Protein AF-A0A4Y7S2H7-F1 (afdb_monomer)

Radius of gyration: 13.78 Å; Cα contacts (8 Å, |Δi|>4): 71; chains: 1; bounding box: 34×28×33 Å

Solvent-accessible surface area (backbone atoms only — not comparable to full-atom values): 4237 Å² total; per-residue (Å²): 133,64,88,91,63,66,95,62,55,86,57,34,46,82,45,79,53,99,89,41,83,43,77,43,56,68,84,63,49,55,45,96,90,40,73,47,76,49,77,50,63,57,98,90,45,81,70,38,82,45,78,43,40,71,54,79,79,71,76,77,86,124

Mean predicted aligned error: 7.57 Å

Sequence (62 aa):
MSAGKPHAPEKFDEVIVDGIKVYIFKEAVSVPEGIKISLVGDWWIFHRLQVEGLIYEQPIAG

Secondary structure (DSSP, 8-state):
--TT--SSGGGEEEEEETTEEEEEETT--B-TT--EEEEES-TTS-PEEEEESB--------

pLDDT: mean 80.29, std 13.95, range [41.25, 93.06]

Structure (mmCIF, N/CA/C/O backbone):
data_AF-A0A4Y7S2H7-F1
#
_entry.id   AF-A0A4Y7S2H7-F1
#
loop_
_atom_site.group_PDB
_atom_site.id
_atom_site.type_symbol
_atom_site.label_atom_id
_atom_site.label_alt_id
_atom_site.label_comp_id
_atom_site.label_asym_id
_atom_site.label_entity_id
_atom_site.label_seq_id
_atom_site.pdbx_PDB_ins_code
_atom_site.Cartn_x
_atom_site.Cartn_y
_atom_site.Cartn_z
_atom_site.occupancy
_atom_site.B_iso_or_equiv
_atom_site.auth_seq_id
_atom_site.auth_comp_id
_atom_site.auth_asym_id
_atom_site.auth_atom_id
_atom_site.pdbx_PDB_model_num
ATOM 1 N N . MET A 1 1 ? 11.934 19.784 -1.796 1.00 52.16 1 MET A N 1
ATOM 2 C CA . MET A 1 1 ? 10.832 18.798 -1.735 1.00 52.16 1 MET A CA 1
ATOM 3 C C . MET A 1 1 ? 11.014 17.841 -2.900 1.00 52.16 1 MET A C 1
ATOM 5 O O . MET A 1 1 ? 11.183 18.319 -4.012 1.00 52.16 1 MET A O 1
ATOM 9 N N . SER A 1 2 ? 11.066 16.530 -2.666 1.00 63.44 2 SER A N 1
ATOM 10 C CA . SER A 1 2 ? 11.018 15.545 -3.755 1.00 63.44 2 SER A CA 1
ATOM 11 C C . SER A 1 2 ? 9.563 15.377 -4.183 1.00 63.44 2 SER A C 1
ATOM 13 O O . SER A 1 2 ? 8.705 15.172 -3.322 1.00 63.44 2 SER A O 1
ATOM 15 N N . ALA A 1 3 ? 9.277 15.484 -5.481 1.00 73.50 3 ALA A N 1
ATOM 16 C CA . ALA A 1 3 ? 7.939 15.229 -6.006 1.00 73.50 3 ALA A CA 1
ATOM 17 C C . ALA A 1 3 ? 7.433 13.857 -5.518 1.00 73.50 3 ALA A C 1
ATOM 19 O O . ALA A 1 3 ? 8.184 12.883 -5.522 1.00 73.50 3 ALA A O 1
ATOM 20 N N . GLY A 1 4 ? 6.191 13.801 -5.030 1.00 75.94 4 GLY A N 1
ATOM 21 C CA . GLY A 1 4 ? 5.554 12.567 -4.555 1.00 75.94 4 GLY A CA 1
ATOM 22 C C . GLY A 1 4 ? 5.836 12.158 -3.102 1.00 75.94 4 GLY A C 1
ATOM 23 O O . GLY A 1 4 ? 5.121 11.304 -2.589 1.00 75.94 4 GLY A O 1
ATOM 24 N N . LYS A 1 5 ? 6.802 12.769 -2.396 1.00 86.19 5 LYS A N 1
ATOM 25 C CA . LYS A 1 5 ? 6.976 12.512 -0.954 1.00 86.19 5 LYS A CA 1
ATOM 26 C C . LYS A 1 5 ? 5.994 13.372 -0.143 1.00 86.19 5 LYS A C 1
ATOM 28 O O . LYS A 1 5 ? 6.012 14.595 -0.313 1.00 86.19 5 LYS A O 1
ATOM 33 N N . PRO A 1 6 ? 5.175 12.787 0.749 1.00 85.19 6 PRO A N 1
ATOM 34 C CA . PRO A 1 6 ? 4.265 13.553 1.592 1.00 85.19 6 PRO A CA 1
ATOM 35 C C . PRO A 1 6 ? 5.021 14.493 2.541 1.00 85.19 6 PRO A C 1
ATOM 37 O O . PRO A 1 6 ? 6.155 14.227 2.942 1.00 85.19 6 PRO A O 1
ATOM 40 N N . HIS A 1 7 ? 4.370 15.598 2.914 1.00 86.44 7 HIS A N 1
ATOM 41 C CA . HIS A 1 7 ? 4.936 16.603 3.820 1.00 86.44 7 HIS A CA 1
ATOM 42 C C . HIS A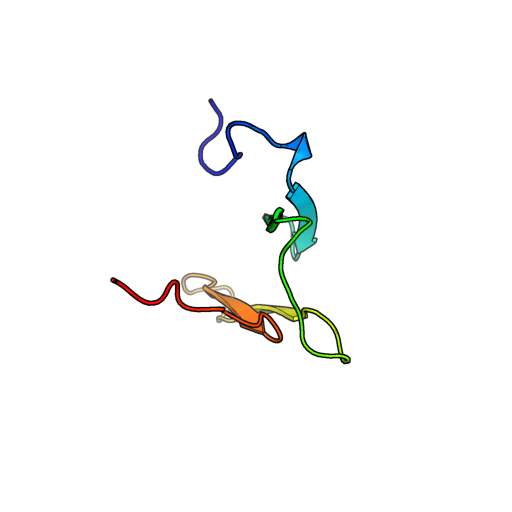 1 7 ? 5.169 16.062 5.243 1.00 86.44 7 HIS A C 1
ATOM 44 O O . HIS A 1 7 ? 6.116 16.479 5.899 1.00 86.44 7 HIS A O 1
ATOM 50 N N . ALA A 1 8 ? 4.338 15.110 5.678 1.00 88.88 8 ALA A N 1
ATOM 51 C CA . ALA A 1 8 ? 4.391 14.449 6.983 1.00 88.88 8 ALA A CA 1
ATOM 52 C C . ALA A 1 8 ? 4.564 12.925 6.797 1.00 88.88 8 ALA A C 1
ATOM 54 O O . ALA A 1 8 ? 3.587 12.184 6.933 1.00 88.88 8 ALA A O 1
ATOM 55 N N . PRO A 1 9 ? 5.755 12.442 6.390 1.00 87.88 9 PRO A N 1
ATOM 56 C CA . PRO A 1 9 ? 5.984 11.034 6.049 1.00 87.88 9 PRO A CA 1
ATOM 57 C C . PRO A 1 9 ? 5.700 10.065 7.203 1.00 87.88 9 PRO A C 1
ATOM 59 O O . PRO A 1 9 ? 5.328 8.927 6.962 1.00 87.88 9 PRO A O 1
ATOM 62 N N . GLU A 1 10 ? 5.802 10.512 8.451 1.00 92.62 10 GLU A N 1
ATOM 63 C CA . GLU A 1 10 ? 5.503 9.735 9.654 1.00 92.62 10 GLU A CA 1
ATOM 64 C C . GLU A 1 10 ? 4.040 9.279 9.771 1.00 92.62 10 GLU A C 1
ATOM 66 O O . GLU A 1 10 ? 3.761 8.316 10.491 1.00 92.62 10 GLU A O 1
ATOM 71 N N . LYS A 1 11 ? 3.114 9.932 9.055 1.00 92.56 11 LYS A N 1
ATOM 72 C CA . LYS A 1 11 ? 1.689 9.556 8.994 1.00 92.56 11 LYS A CA 1
ATOM 73 C C . LYS A 1 11 ? 1.395 8.450 7.980 1.00 92.56 11 LYS A C 1
ATOM 75 O O . LYS A 1 11 ? 0.251 8.012 7.870 1.00 92.56 11 LYS A O 1
ATOM 80 N N . PHE A 1 12 ? 2.410 8.021 7.238 1.00 92.62 12 PHE A N 1
ATOM 81 C CA . PHE A 1 12 ? 2.282 7.044 6.173 1.00 92.62 1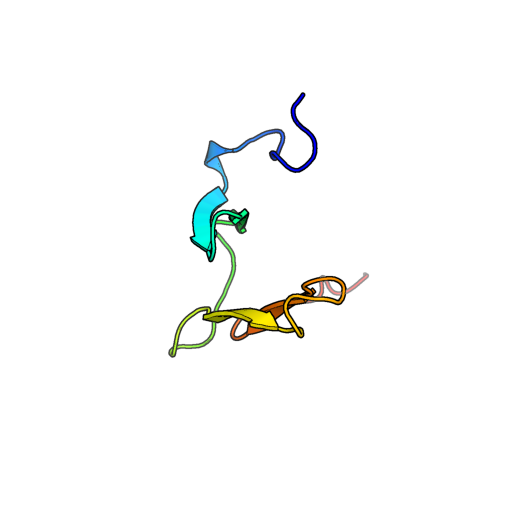2 PHE A CA 1
ATOM 82 C C . PHE A 1 12 ? 3.187 5.848 6.439 1.00 92.62 12 PHE A C 1
ATOM 84 O O . PHE A 1 12 ? 4.269 5.984 7.012 1.00 92.62 12 PHE A O 1
ATOM 91 N N . ASP A 1 13 ? 2.749 4.688 5.978 1.00 90.50 13 ASP A N 1
ATOM 92 C CA . ASP A 1 13 ? 3.612 3.540 5.769 1.00 90.50 13 ASP A CA 1
ATOM 93 C C . ASP A 1 13 ? 4.199 3.624 4.355 1.00 90.50 13 ASP A C 1
ATOM 95 O O . ASP A 1 13 ? 3.482 3.864 3.377 1.00 90.50 13 ASP A O 1
ATOM 99 N N . GLU A 1 14 ? 5.524 3.487 4.252 1.00 91.44 14 GLU A N 1
ATOM 100 C CA . GLU A 1 14 ? 6.236 3.438 2.972 1.00 91.44 14 GLU A CA 1
ATOM 101 C C . GLU A 1 14 ? 6.334 1.981 2.511 1.00 91.44 14 GLU A C 1
ATOM 103 O O . GLU A 1 14 ? 6.886 1.131 3.208 1.00 91.44 14 GLU A O 1
ATOM 108 N N . VAL A 1 15 ? 5.832 1.709 1.310 1.00 89.00 15 VAL A N 1
ATOM 109 C CA . VAL A 1 15 ? 5.911 0.406 0.645 1.00 89.00 15 VAL A CA 1
ATOM 110 C C . VAL A 1 15 ? 6.661 0.581 -0.670 1.00 89.00 15 VAL A C 1
ATOM 112 O O . VAL A 1 15 ? 6.446 1.556 -1.389 1.00 89.00 15 VAL A O 1
ATOM 115 N N . ILE A 1 16 ? 7.553 -0.355 -0.997 1.00 88.56 16 ILE A N 1
ATOM 116 C CA . ILE A 1 16 ? 8.275 -0.361 -2.275 1.00 88.56 16 ILE A CA 1
ATOM 117 C C . ILE A 1 16 ? 7.664 -1.435 -3.170 1.00 88.56 16 ILE A C 1
ATOM 119 O O . ILE A 1 16 ? 7.657 -2.608 -2.804 1.00 88.56 16 ILE A O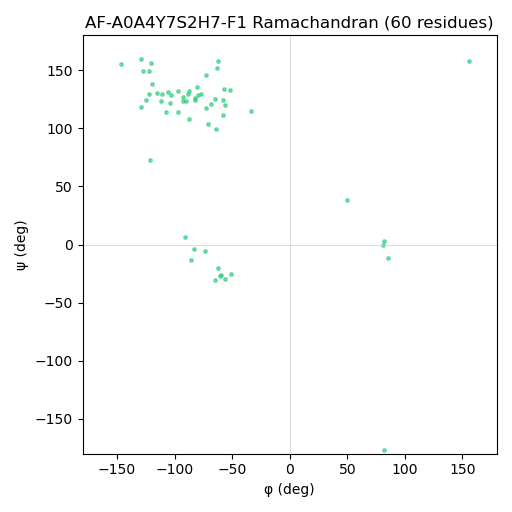 1
ATOM 123 N N . VAL A 1 17 ? 7.186 -1.033 -4.347 1.00 86.31 17 VAL A N 1
ATOM 124 C CA . VAL A 1 17 ? 6.593 -1.924 -5.354 1.00 86.31 17 VAL A CA 1
ATOM 125 C C . VAL A 1 17 ? 7.258 -1.644 -6.688 1.00 86.31 17 VAL A C 1
ATOM 127 O O . VAL A 1 17 ? 7.209 -0.514 -7.166 1.00 86.31 17 VAL A O 1
ATOM 130 N N . ASP A 1 18 ? 7.932 -2.646 -7.252 1.00 81.81 18 ASP A N 1
ATOM 131 C CA . ASP A 1 18 ? 8.634 -2.548 -8.540 1.00 81.81 18 ASP A CA 1
ATOM 132 C C . ASP A 1 18 ? 9.556 -1.312 -8.649 1.00 81.81 18 ASP A C 1
ATOM 134 O O . ASP A 1 18 ? 9.651 -0.648 -9.678 1.00 81.81 18 ASP A O 1
ATOM 138 N N . GLY A 1 19 ? 10.231 -0.968 -7.545 1.00 83.56 19 GLY A N 1
ATOM 139 C CA . GLY A 1 19 ? 11.133 0.188 -7.460 1.00 83.56 19 GLY A CA 1
ATOM 140 C C . GLY A 1 19 ? 10.445 1.542 -7.234 1.00 83.56 19 GLY A C 1
ATOM 141 O O . GLY A 1 19 ? 11.132 2.554 -7.091 1.00 83.56 19 GLY A O 1
ATOM 142 N N . ILE A 1 20 ? 9.113 1.579 -7.142 1.00 84.56 20 ILE A N 1
ATOM 143 C CA . ILE A 1 20 ? 8.321 2.775 -6.845 1.00 84.56 20 ILE A CA 1
ATOM 144 C C . ILE A 1 20 ? 7.984 2.816 -5.356 1.00 84.56 20 ILE A C 1
ATOM 146 O O . ILE A 1 20 ? 7.520 1.835 -4.775 1.00 84.56 20 ILE A O 1
ATOM 150 N N . LYS A 1 21 ? 8.198 3.979 -4.734 1.00 88.94 21 LYS A N 1
ATOM 151 C CA . LYS A 1 21 ? 7.776 4.244 -3.356 1.00 88.94 21 LYS A CA 1
ATOM 152 C C . LYS A 1 21 ? 6.309 4.647 -3.332 1.00 88.94 21 LYS A C 1
ATOM 154 O O . LYS A 1 21 ? 5.928 5.630 -3.965 1.00 88.94 21 LYS A O 1
ATOM 159 N N . VAL A 1 22 ? 5.517 3.922 -2.558 1.00 88.38 22 VAL A N 1
ATOM 160 C CA . VAL A 1 22 ? 4.102 4.189 -2.319 1.00 88.38 22 VAL A CA 1
ATOM 161 C C . VAL A 1 22 ? 3.920 4.530 -0.847 1.00 88.38 22 VAL A C 1
ATOM 163 O O . VAL A 1 22 ? 4.408 3.817 0.025 1.00 88.38 22 VAL A O 1
ATOM 166 N N . TYR A 1 23 ? 3.229 5.634 -0.577 1.00 90.75 23 TYR A N 1
ATOM 167 C CA . TYR A 1 23 ? 2.921 6.093 0.774 1.00 90.75 23 TYR A CA 1
ATOM 168 C C . TYR A 1 23 ? 1.437 5.865 1.053 1.00 90.75 23 TYR A C 1
ATOM 170 O O . TYR A 1 23 ? 0.588 6.492 0.419 1.00 90.75 23 TYR A O 1
ATOM 178 N N . ILE A 1 24 ? 1.128 4.980 1.998 1.00 88.81 24 ILE A N 1
ATOM 179 C CA . ILE A 1 24 ? -0.244 4.660 2.411 1.00 88.81 24 ILE A CA 1
ATOM 180 C C . ILE A 1 24 ? -0.487 5.303 3.769 1.00 88.81 24 ILE A C 1
ATOM 182 O O . ILE A 1 24 ? 0.349 5.175 4.655 1.00 88.81 24 ILE A O 1
ATOM 186 N N . PHE A 1 25 ? -1.599 6.013 3.952 1.00 89.62 25 PHE A N 1
ATOM 187 C CA . PHE A 1 25 ? -1.947 6.547 5.271 1.00 89.62 25 PHE A CA 1
ATOM 188 C C . PHE A 1 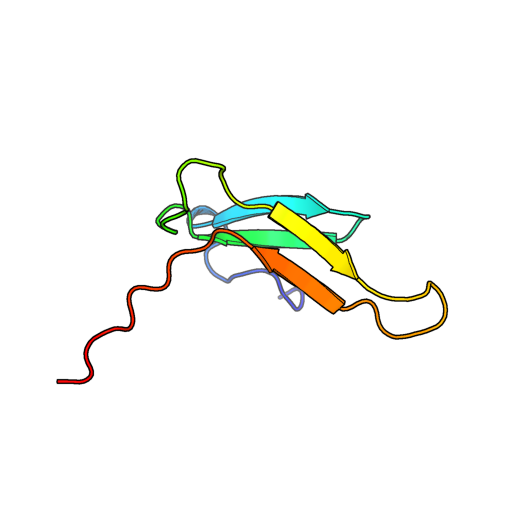25 ? -2.040 5.410 6.294 1.00 89.62 25 PHE A C 1
ATOM 190 O O . PHE A 1 25 ? -2.705 4.413 6.037 1.00 89.62 25 PHE A O 1
ATOM 197 N N . LYS A 1 26 ? -1.434 5.586 7.472 1.00 89.31 26 LYS A N 1
ATOM 198 C CA . LYS A 1 26 ? -1.487 4.587 8.556 1.00 89.31 26 LYS A CA 1
ATOM 199 C C . LYS A 1 26 ? -2.903 4.297 9.051 1.00 89.31 26 LYS A C 1
ATOM 201 O O . LYS A 1 26 ? -3.184 3.218 9.551 1.00 89.31 26 LYS A O 1
ATOM 206 N N . GLU A 1 27 ? -3.787 5.277 8.914 1.00 88.88 27 GLU A N 1
ATOM 207 C CA . GLU A 1 27 ? -5.201 5.180 9.287 1.00 88.88 27 GLU A CA 1
ATOM 208 C C . GLU A 1 27 ? -6.079 4.706 8.115 1.00 88.88 27 GLU A C 1
ATOM 210 O O . GLU A 1 27 ? -7.303 4.714 8.218 1.00 88.88 27 GLU A O 1
ATOM 215 N N . ALA A 1 28 ? -5.483 4.312 6.982 1.00 86.44 28 ALA A N 1
ATOM 216 C CA . ALA A 1 28 ? -6.240 3.798 5.851 1.00 86.44 28 ALA A CA 1
ATOM 217 C C . ALA A 1 28 ? -6.918 2.475 6.223 1.00 86.44 28 ALA A C 1
ATOM 219 O O . ALA A 1 28 ? -6.272 1.507 6.628 1.00 86.44 28 ALA A O 1
ATOM 220 N N . VAL A 1 29 ? -8.235 2.426 6.038 1.00 89.38 29 VAL A N 1
ATOM 221 C CA . VAL A 1 29 ? -9.013 1.209 6.247 1.00 89.38 29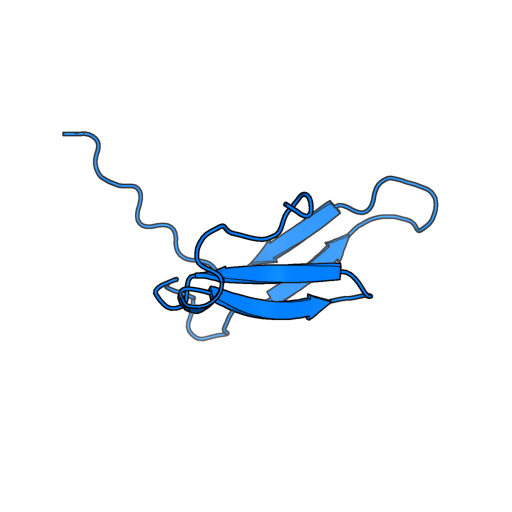 VAL A CA 1
ATOM 222 C C . VAL A 1 29 ? -8.868 0.318 5.019 1.00 89.38 29 VAL A C 1
ATOM 224 O O . VAL A 1 29 ? -8.944 0.782 3.878 1.00 89.38 29 VAL A O 1
ATOM 227 N N . SER A 1 30 ? -8.658 -0.975 5.249 1.00 89.19 30 SER A N 1
ATOM 228 C CA . SER A 1 30 ? -8.563 -1.970 4.187 1.00 89.19 30 SER A CA 1
ATOM 229 C C . SE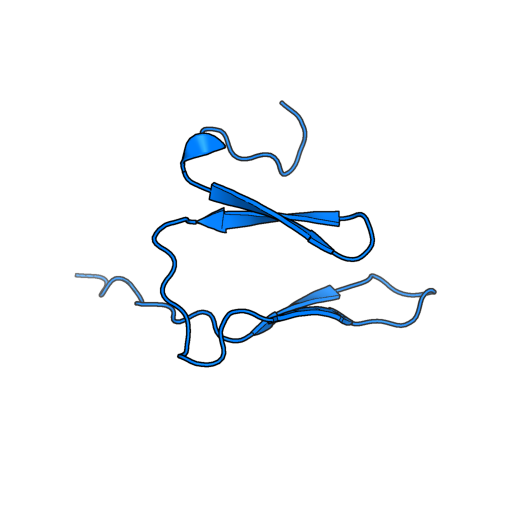R A 1 30 ? -9.481 -3.158 4.434 1.00 89.19 30 SER A C 1
ATOM 231 O O . SER A 1 30 ? -9.938 -3.395 5.554 1.00 89.19 30 SER A O 1
ATOM 233 N N . VAL A 1 31 ? -9.786 -3.882 3.362 1.00 92.38 31 VAL A N 1
ATOM 234 C CA . VAL A 1 31 ? -10.501 -5.161 3.424 1.00 92.38 31 VAL A CA 1
ATOM 235 C C . VAL A 1 31 ? -9.679 -6.195 4.215 1.00 92.38 31 VAL A C 1
ATOM 237 O O . VAL A 1 31 ? -8.457 -6.054 4.301 1.00 92.38 31 VAL A O 1
ATOM 240 N N . PRO A 1 32 ? -10.298 -7.251 4.778 1.00 91.31 32 PRO A N 1
ATOM 241 C CA . PRO A 1 32 ? -9.590 -8.261 5.575 1.00 91.31 32 PRO A CA 1
ATOM 242 C C . PRO A 1 32 ? -8.424 -8.945 4.848 1.00 91.31 32 PRO A C 1
ATOM 244 O O . PRO A 1 32 ? -7.448 -9.344 5.477 1.00 91.31 32 PRO A O 1
ATOM 247 N N . GLU A 1 33 ? -8.504 -9.064 3.523 1.00 93.06 33 GLU A N 1
ATOM 248 C CA . GLU A 1 33 ? -7.461 -9.635 2.666 1.00 93.06 33 GLU A CA 1
ATOM 249 C C . GLU A 1 33 ? -6.245 -8.704 2.488 1.00 93.06 33 GLU A C 1
ATOM 251 O O . GLU A 1 33 ? -5.245 -9.101 1.884 1.00 93.06 33 GLU A O 1
ATOM 256 N N . GLY A 1 34 ? -6.322 -7.481 3.019 1.00 88.62 34 GLY A N 1
ATOM 257 C CA . GLY A 1 34 ? -5.283 -6.463 2.971 1.00 88.62 34 GLY A CA 1
ATOM 258 C C . GLY A 1 34 ? -5.245 -5.667 1.665 1.00 88.62 34 GLY A C 1
ATOM 259 O O . GLY A 1 34 ? -6.065 -5.833 0.760 1.00 88.62 34 GLY A O 1
ATOM 260 N N . ILE A 1 35 ? -4.261 -4.769 1.577 1.00 89.19 35 ILE A N 1
ATOM 261 C CA . ILE A 1 35 ? -4.031 -3.922 0.402 1.00 89.19 35 ILE A CA 1
ATOM 262 C C . ILE A 1 35 ? -3.138 -4.668 -0.589 1.00 89.19 35 ILE A C 1
ATOM 264 O O . ILE A 1 35 ? -2.070 -5.162 -0.223 1.00 89.19 35 ILE A O 1
ATOM 268 N N . LYS A 1 36 ? -3.533 -4.687 -1.864 1.00 91.12 36 LYS A N 1
ATOM 269 C CA . LYS A 1 36 ? -2.680 -5.159 -2.964 1.00 91.12 36 LYS A CA 1
ATOM 270 C C . LYS A 1 36 ? -2.283 -3.987 -3.843 1.00 91.12 36 LYS A C 1
ATOM 272 O O . LYS A 1 36 ? -3.139 -3.225 -4.284 1.00 91.12 36 LYS A O 1
ATOM 277 N N . ILE A 1 37 ? -0.986 -3.862 -4.104 1.00 89.31 37 ILE A N 1
ATOM 278 C CA . ILE A 1 37 ? -0.420 -2.826 -4.967 1.00 89.31 37 ILE A CA 1
ATOM 279 C C . ILE A 1 37 ? 0.338 -3.520 -6.089 1.00 89.31 37 ILE A C 1
ATOM 281 O O . ILE A 1 37 ? 1.155 -4.401 -5.833 1.00 89.31 37 ILE A O 1
ATOM 285 N N . SER A 1 38 ? 0.063 -3.126 -7.326 1.00 87.56 38 SER A N 1
ATOM 286 C CA . SER A 1 38 ? 0.735 -3.666 -8.507 1.00 87.56 38 SER A CA 1
ATOM 287 C C . SER A 1 38 ? 0.884 -2.598 -9.582 1.00 87.56 38 SER A C 1
ATOM 289 O O . SER A 1 38 ? 0.123 -1.626 -9.621 1.00 87.56 38 SER A O 1
ATOM 291 N N . LEU A 1 39 ? 1.872 -2.769 -10.457 1.00 84.69 39 LEU A N 1
ATOM 292 C CA . LEU A 1 39 ? 1.949 -2.022 -11.702 1.00 84.69 39 LEU A CA 1
ATOM 293 C C . LEU A 1 39 ? 1.275 -2.820 -12.809 1.00 84.69 39 LEU A C 1
ATOM 295 O O . LEU A 1 39 ? 1.644 -3.957 -13.087 1.00 84.69 39 LEU A O 1
ATOM 299 N N . VAL A 1 40 ? 0.284 -2.204 -13.445 1.00 81.06 40 VAL A N 1
ATOM 300 C CA . VAL A 1 40 ? -0.419 -2.783 -14.586 1.00 81.06 40 VAL A CA 1
ATOM 301 C C . VAL A 1 40 ? -0.074 -1.984 -15.833 1.00 81.06 40 VAL A C 1
ATOM 303 O O . VAL A 1 40 ? -0.252 -0.765 -15.882 1.00 81.06 40 VAL A O 1
ATOM 306 N N . GLY A 1 41 ? 0.441 -2.683 -16.839 1.00 71.62 41 GLY A N 1
ATOM 307 C CA . GLY A 1 41 ? 0.848 -2.122 -18.122 1.00 71.62 41 GLY A CA 1
ATOM 308 C C . GLY A 1 41 ? 1.896 -2.997 -18.803 1.00 71.62 41 GLY A C 1
ATOM 309 O O . GLY A 1 41 ? 2.571 -3.790 -18.150 1.00 71.62 41 GLY A O 1
ATOM 310 N N . ASP A 1 42 ? 2.016 -2.859 -20.119 1.00 66.50 42 ASP A N 1
ATOM 311 C CA . ASP A 1 42 ? 3.156 -3.397 -20.861 1.00 66.50 42 ASP A CA 1
ATOM 312 C C . ASP A 1 42 ? 4.394 -2.544 -20.565 1.00 66.50 42 ASP A C 1
ATOM 314 O O . ASP A 1 42 ? 4.270 -1.325 -20.467 1.00 66.50 42 ASP A O 1
ATOM 318 N N . TRP A 1 43 ? 5.593 -3.136 -20.510 1.00 58.34 43 TRP A N 1
ATOM 319 C CA . TRP A 1 43 ? 6.852 -2.411 -20.220 1.00 58.34 43 TRP A CA 1
ATOM 320 C C . TRP A 1 43 ? 7.042 -1.168 -21.124 1.00 58.34 43 TRP A C 1
ATOM 322 O O . TRP A 1 43 ? 7.702 -0.197 -20.758 1.00 58.34 43 TRP A O 1
ATOM 332 N N . TRP A 1 44 ? 6.427 -1.186 -22.310 1.00 60.34 44 TRP A N 1
ATOM 333 C CA . TRP A 1 44 ? 6.502 -0.157 -23.346 1.00 60.34 44 TRP A CA 1
ATOM 334 C C . TRP A 1 44 ? 5.508 1.007 -23.189 1.00 60.34 44 TRP A C 1
ATOM 336 O O . TRP A 1 44 ? 5.662 2.019 -23.872 1.00 60.34 44 TRP A O 1
ATOM 346 N N . ILE A 1 45 ? 4.493 0.900 -22.324 1.00 58.97 45 ILE A N 1
ATOM 347 C CA . ILE A 1 45 ? 3.440 1.914 -22.144 1.00 58.97 45 ILE A CA 1
ATOM 348 C C . ILE A 1 45 ? 3.346 2.274 -20.656 1.00 58.97 45 ILE A C 1
ATOM 350 O O . ILE A 1 45 ? 3.651 1.466 -19.790 1.00 58.97 45 ILE A O 1
ATOM 354 N N . PHE A 1 46 ? 2.971 3.522 -20.359 1.00 60.0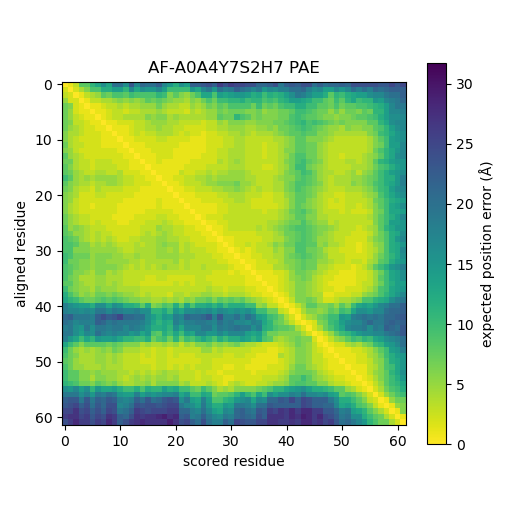3 46 PHE A N 1
ATOM 355 C CA . PHE A 1 46 ? 2.813 4.070 -19.008 1.00 60.03 46 PHE A CA 1
ATOM 356 C C . PHE A 1 46 ? 2.311 3.036 -17.988 1.00 60.03 46 PHE A C 1
ATOM 358 O O . PHE A 1 46 ? 1.178 2.563 -18.076 1.00 60.03 46 PHE A O 1
ATOM 365 N N . HIS A 1 47 ? 3.157 2.718 -17.006 1.00 70.44 47 HIS A N 1
ATOM 366 C CA . HIS A 1 47 ? 2.802 1.810 -15.923 1.00 70.44 47 HIS A CA 1
ATOM 367 C C . HIS A 1 47 ? 1.742 2.492 -15.057 1.00 70.44 47 HIS A C 1
ATOM 369 O O . HIS A 1 47 ? 1.972 3.580 -14.520 1.00 70.44 47 HIS A O 1
ATOM 375 N N . ARG A 1 48 ? 0.566 1.877 -14.932 1.00 80.81 48 ARG A N 1
ATOM 376 C CA . ARG A 1 48 ? -0.490 2.365 -14.050 1.00 80.81 48 ARG A CA 1
ATOM 377 C C . ARG A 1 48 ? -0.350 1.685 -12.698 1.00 80.81 48 ARG 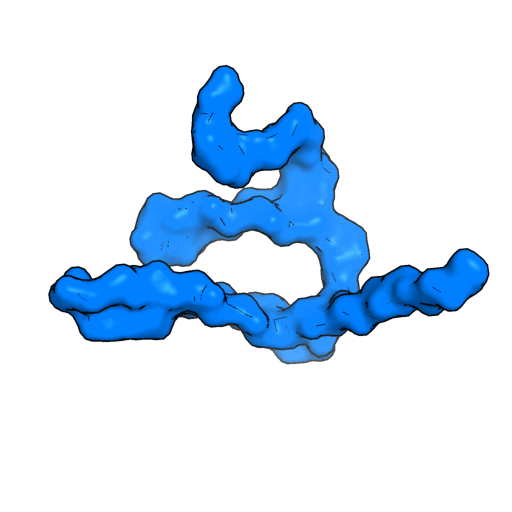A C 1
ATOM 379 O O . ARG A 1 48 ? -0.333 0.462 -12.622 1.00 80.81 48 ARG A O 1
ATOM 386 N N . LEU A 1 49 ? -0.297 2.474 -11.630 1.00 85.62 49 LEU A N 1
ATOM 387 C CA . LEU A 1 49 ? -0.388 1.936 -10.278 1.00 85.62 49 LEU A CA 1
ATOM 388 C C . LEU A 1 49 ? -1.833 1.502 -10.009 1.00 85.62 49 LEU A C 1
ATOM 390 O O . LEU A 1 49 ? -2.748 2.329 -10.041 1.00 85.62 49 LEU A O 1
ATOM 394 N N . GLN A 1 50 ? -2.032 0.214 -9.760 1.00 88.12 50 GLN A N 1
ATOM 395 C CA . GLN A 1 50 ? -3.297 -0.351 -9.312 1.00 88.12 50 GLN A CA 1
ATOM 396 C C . GLN A 1 50 ? -3.211 -0.643 -7.819 1.00 88.12 50 GLN A C 1
ATOM 398 O O . GLN A 1 50 ? -2.271 -1.290 -7.355 1.00 88.12 50 GLN A O 1
ATOM 403 N N . VAL A 1 51 ? -4.203 -0.149 -7.079 1.00 88.44 51 VAL A N 1
ATOM 404 C CA . VAL A 1 51 ? -4.345 -0.365 -5.639 1.00 88.44 51 VAL A CA 1
ATOM 405 C C . VAL A 1 51 ? -5.725 -0.952 -5.383 1.00 88.44 51 VAL A C 1
ATOM 407 O O . VAL A 1 51 ? -6.731 -0.365 -5.776 1.00 88.44 51 VAL A O 1
ATOM 410 N N . GLU A 1 52 ? -5.765 -2.108 -4.733 1.00 91.44 52 GLU A N 1
ATOM 411 C CA . GLU A 1 52 ? -6.990 -2.823 -4.376 1.00 91.44 52 GLU A CA 1
ATOM 412 C C . GLU A 1 52 ? -7.087 -2.997 -2.864 1.00 91.44 52 GLU A C 1
ATOM 414 O O . GLU A 1 52 ? -6.077 -3.006 -2.158 1.00 91.44 52 GLU A O 1
ATOM 419 N N . GLY A 1 53 ? -8.315 -3.162 -2.373 1.00 91.06 53 GLY A N 1
ATOM 420 C CA . GLY A 1 53 ? -8.571 -3.449 -0.965 1.00 91.06 53 GLY A CA 1
ATOM 421 C C . GLY A 1 53 ? -8.577 -2.227 -0.047 1.00 91.06 53 GLY A C 1
ATOM 422 O O . GLY A 1 53 ? -8.773 -2.402 1.148 1.00 91.06 53 GLY A O 1
ATOM 423 N N . LEU A 1 54 ? -8.413 -1.004 -0.565 1.00 89.19 54 LEU A N 1
ATOM 424 C CA . LEU A 1 54 ? -8.660 0.225 0.197 1.00 89.19 54 LEU A CA 1
ATOM 425 C C . LEU A 1 54 ? -10.163 0.498 0.314 1.00 89.19 54 LEU A C 1
ATOM 427 O O . LEU A 1 54 ? -10.877 0.523 -0.691 1.00 89.19 54 LEU A O 1
ATOM 431 N N . ILE A 1 55 ? -10.627 0.749 1.536 1.00 87.31 55 ILE A N 1
ATOM 432 C CA . ILE A 1 55 ? -11.999 1.164 1.819 1.00 87.31 55 ILE A CA 1
ATOM 433 C C . ILE A 1 55 ? -12.001 2.685 1.943 1.00 87.31 55 ILE A C 1
ATOM 435 O O . ILE A 1 55 ? -11.405 3.252 2.856 1.00 87.31 55 ILE A O 1
ATOM 439 N N . TYR A 1 56 ? -12.671 3.351 1.007 1.00 73.06 56 TYR A N 1
ATOM 440 C CA . TYR A 1 56 ? -12.884 4.789 1.083 1.00 73.06 56 TYR A CA 1
ATOM 441 C C . TYR A 1 56 ? -14.157 5.061 1.879 1.00 73.06 56 TYR A C 1
ATOM 443 O O . TYR A 1 56 ? -15.260 4.862 1.371 1.00 73.06 56 TYR A O 1
ATOM 451 N N . GLU A 1 57 ? -14.018 5.572 3.100 1.00 65.31 57 GLU A N 1
ATOM 452 C CA . GLU A 1 57 ? -15.103 6.351 3.684 1.00 65.31 57 GLU A CA 1
ATOM 453 C C . GLU A 1 57 ? -15.143 7.678 2.919 1.00 65.31 57 GLU A C 1
ATOM 455 O O . GLU A 1 57 ? -14.264 8.527 3.074 1.00 65.31 57 GLU A O 1
ATOM 460 N N . GLN A 1 58 ? -16.111 7.850 2.012 1.00 53.31 58 GLN A N 1
ATOM 461 C CA . GLN A 1 58 ? -16.404 9.192 1.515 1.00 53.31 58 GLN A CA 1
ATOM 462 C C . GLN A 1 58 ? -16.770 10.045 2.734 1.00 53.31 58 GLN A C 1
ATOM 464 O O . GLN A 1 58 ? -17.708 9.678 3.447 1.00 53.31 58 GLN A O 1
ATOM 469 N N . PRO A 1 59 ? -16.095 11.184 2.979 1.00 50.09 59 PRO A N 1
ATOM 470 C CA . PRO A 1 59 ? -16.646 12.171 3.885 1.00 50.09 59 PRO A CA 1
ATOM 471 C C . PRO A 1 59 ? -18.027 12.519 3.335 1.00 50.09 59 PRO A C 1
ATOM 473 O O . PRO A 1 59 ? -18.142 12.938 2.180 1.00 50.09 59 PRO A O 1
ATOM 476 N N . ILE A 1 60 ? -19.078 12.290 4.122 1.00 47.41 60 ILE A N 1
ATOM 477 C CA . ILE A 1 60 ? -20.404 12.802 3.793 1.00 47.41 60 ILE A CA 1
ATOM 478 C C . ILE A 1 60 ? -20.218 14.316 3.698 1.00 47.41 60 ILE A C 1
ATOM 480 O O . ILE A 1 60 ? -19.882 14.960 4.692 1.00 47.41 60 ILE A O 1
ATOM 484 N N . ALA A 1 61 ? -20.341 14.869 2.493 1.00 48.19 61 ALA A N 1
ATOM 485 C CA . ALA A 1 61 ? -20.400 16.307 2.309 1.00 48.19 61 ALA A CA 1
ATOM 486 C C . ALA A 1 61 ? -21.686 16.783 2.999 1.00 48.19 61 ALA A C 1
ATOM 488 O O . ALA A 1 61 ? -22.781 16.563 2.482 1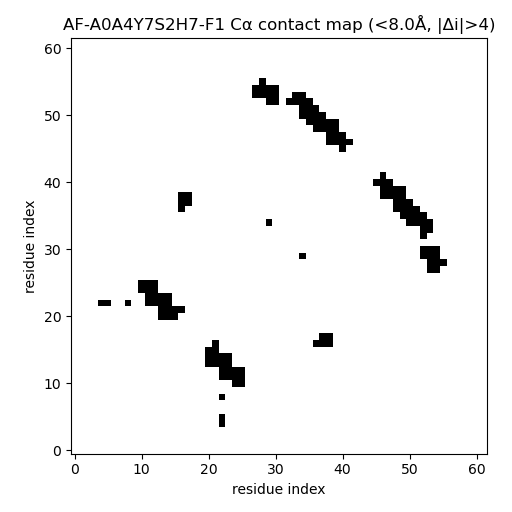.00 48.19 61 ALA A O 1
ATOM 489 N N . GLY A 1 62 ? -21.537 17.306 4.216 1.00 41.25 62 GLY A N 1
ATOM 490 C CA . GLY A 1 62 ? -22.576 18.040 4.935 1.00 41.25 62 GLY A CA 1
ATOM 491 C C . GLY A 1 62 ? -22.650 19.485 4.475 1.00 41.25 62 GLY A C 1
ATOM 492 O O . GLY A 1 62 ? -21.607 20.012 4.024 1.00 41.25 62 GLY A O 1
#

Foldseek 3Di:
DPPPQDPCQVQFDWDAAPNDTDTHGPPFQFDPVDKDWHFDDDPPDDTDIDIPGTDDPDPPPD